Protein AF-A0AAT9QPH5-F1 (afdb_monomer_lite)

pLDDT: mean 79.9, std 15.69, range [34.84, 96.94]

Radius of gyration: 14.8 Å; chains: 1; bounding box: 39×32×38 Å

Secondary structure (DSSP, 8-state):
-----THHHHHHHHHHHH-SSHHHHHHTTTSHHHHHHHHHHHHHHHHHSTTEEEE-BPPPTTSPTTSTT-TTSTTBT--EEEESS-TTS-EE-HHHHHHHTT--TTSTTTHHHHHHH-S-HHHHT----

Foldseek 3Di:
DDPPDCVLVVLLVVLVVPAQALVRCVVCCVPPSNVVQQVVLLVLLQVVDPQKDKDAQEADPPDDQQDRNHPNHPRYRFIKIFRDDDPPTQIAGSSLLSNLSRQDCPDPVCVVSCVVRHDRSVVRSDRDD

Sequence (129 aa):
MGLLPASLDALEALIRERYADTRAINAARHSTFVQVAVWYVGEIARRVNNGAAWHYLPADPAALPGAPGSPQSVWTRTPRVAQGAEVETPCMFPLNALRALLVEPDEDDDEEMAAEWGGPLRDALILKA

Structure (mmCIF, N/CA/C/O backbone):
data_AF-A0AAT9QPH5-F1
#
_entry.id   AF-A0AAT9QPH5-F1
#
loop_
_atom_site.group_PDB
_atom_site.id
_atom_site.type_symbol
_atom_site.label_atom_id
_atom_site.label_alt_id
_atom_site.label_comp_id
_atom_site.label_asym_id
_atom_site.label_entity_id
_atom_site.label_seq_id
_atom_site.pdbx_PDB_ins_code
_atom_site.Cartn_x
_atom_site.Cartn_y
_atom_site.Cartn_z
_atom_site.occupancy
_atom_site.B_iso_or_equiv
_atom_site.auth_seq_id
_atom_site.auth_comp_id
_atom_site.auth_asym_id
_atom_site.auth_atom_id
_atom_site.pdbx_PDB_model_num
ATOM 1 N N . MET A 1 1 ? -16.170 15.773 9.033 1.00 34.84 1 MET A N 1
ATOM 2 C CA . MET A 1 1 ? -16.337 14.509 9.783 1.00 34.84 1 MET A CA 1
ATOM 3 C C . MET A 1 1 ? -15.966 13.385 8.827 1.00 34.84 1 MET A C 1
ATOM 5 O O . MET A 1 1 ? -16.653 13.214 7.829 1.00 34.84 1 MET A O 1
ATOM 9 N N . GLY A 1 2 ? -14.782 12.795 9.013 1.00 46.34 2 GLY A N 1
ATOM 10 C CA . GLY A 1 2 ? -14.070 12.015 7.994 1.00 46.34 2 GLY A CA 1
ATOM 11 C C . GLY A 1 2 ? -14.718 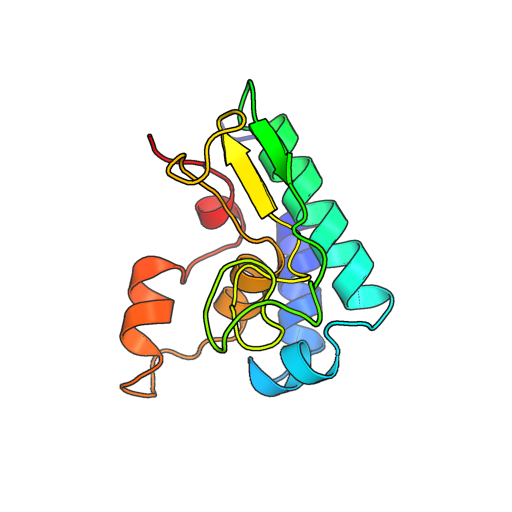10.664 7.701 1.00 46.34 2 GLY A C 1
ATOM 12 O O . GLY A 1 2 ? -14.842 9.829 8.589 1.00 46.34 2 GLY A O 1
ATOM 13 N N . LEU A 1 3 ? -15.116 10.460 6.447 1.00 47.12 3 LEU A N 1
ATOM 14 C CA . LEU A 1 3 ? -15.636 9.199 5.920 1.00 47.12 3 LEU A CA 1
ATOM 15 C C . LEU A 1 3 ? -14.471 8.330 5.438 1.00 47.12 3 LEU A C 1
ATOM 17 O O . LEU A 1 3 ? -14.300 8.121 4.239 1.00 47.12 3 LEU A O 1
ATOM 21 N N . LEU A 1 4 ? -13.645 7.844 6.357 1.00 62.81 4 LEU A N 1
ATOM 22 C CA . LEU A 1 4 ? -12.828 6.676 6.051 1.00 62.81 4 LEU A CA 1
ATOM 23 C C . LEU A 1 4 ? -13.639 5.449 6.485 1.00 62.81 4 LEU A C 1
ATOM 25 O O . LEU A 1 4 ? -14.140 5.426 7.609 1.00 62.81 4 LEU A O 1
ATOM 29 N N . PRO A 1 5 ? -13.912 4.497 5.577 1.00 67.94 5 PRO A N 1
ATOM 30 C CA . PRO A 1 5 ? -14.910 3.469 5.836 1.00 67.94 5 PRO A CA 1
ATOM 31 C C . PRO A 1 5 ? -14.423 2.499 6.922 1.00 67.94 5 PRO A C 1
ATOM 33 O O . PRO A 1 5 ? -13.246 2.153 6.948 1.00 67.94 5 PRO A O 1
ATOM 36 N N . ALA A 1 6 ? -15.333 2.014 7.778 1.00 78.69 6 ALA A N 1
ATOM 37 C CA . ALA A 1 6 ? -15.067 1.045 8.862 1.00 78.69 6 ALA A CA 1
ATOM 38 C C . ALA A 1 6 ? -14.323 -0.231 8.406 1.00 78.69 6 ALA A C 1
ATOM 40 O O . ALA A 1 6 ? -13.748 -0.971 9.197 1.00 78.69 6 ALA A O 1
ATOM 41 N N . SER A 1 7 ? -14.313 -0.484 7.102 1.00 85.62 7 SER A N 1
ATOM 42 C CA . SER A 1 7 ? -13.522 -1.516 6.447 1.00 85.62 7 SER A CA 1
ATOM 43 C C . SER A 1 7 ? -12.003 -1.306 6.527 1.00 85.62 7 SER A C 1
ATOM 45 O O . SER A 1 7 ? -11.279 -2.288 6.409 1.00 85.62 7 SER A O 1
ATOM 47 N N . LEU A 1 8 ? -11.500 -0.082 6.734 1.00 88.88 8 LEU A N 1
ATOM 48 C CA . LEU A 1 8 ? -10.074 0.159 6.991 1.00 88.88 8 LEU A CA 1
ATOM 49 C C . LEU A 1 8 ? -9.661 -0.309 8.383 1.00 88.88 8 LEU A C 1
ATOM 51 O O . LEU A 1 8 ? -8.647 -0.987 8.497 1.00 88.88 8 LEU A O 1
ATOM 55 N N . ASP A 1 9 ? -10.467 -0.018 9.407 1.00 88.50 9 ASP A N 1
ATOM 56 C CA . ASP A 1 9 ? -10.217 -0.511 10.767 1.00 88.50 9 ASP A CA 1
ATOM 57 C C . ASP A 1 9 ? -10.275 -2.050 10.796 1.00 88.50 9 ASP A C 1
ATOM 59 O O . ASP A 1 9 ? -9.437 -2.706 11.412 1.00 88.50 9 ASP A O 1
ATOM 63 N N . ALA A 1 10 ? -11.220 -2.648 10.058 1.00 91.50 10 ALA A N 1
ATOM 64 C CA . ALA A 1 10 ? -11.297 -4.100 9.906 1.00 91.50 10 ALA A CA 1
ATOM 65 C C . ALA A 1 10 ? -10.071 -4.685 9.180 1.00 91.50 10 ALA A C 1
ATOM 67 O O . ALA A 1 10 ? -9.560 -5.729 9.581 1.00 91.50 10 ALA A O 1
ATOM 68 N N . LEU A 1 11 ? -9.583 -4.027 8.121 1.00 94.31 11 LEU A N 1
ATOM 69 C CA . LEU A 1 11 ? -8.365 -4.452 7.430 1.00 94.31 11 LEU A CA 1
ATOM 70 C C . LEU A 1 11 ? -7.139 -4.342 8.342 1.00 94.31 11 LEU A C 1
ATOM 72 O O . LEU A 1 11 ? -6.317 -5.253 8.349 1.00 94.31 11 LEU A O 1
ATOM 76 N N . GLU A 1 12 ? -7.026 -3.265 9.116 1.00 93.56 12 GLU A N 1
ATOM 77 C CA . GLU A 1 12 ? -5.952 -3.097 10.093 1.00 93.56 12 GLU A CA 1
ATOM 78 C C . GLU A 1 12 ? -5.947 -4.245 11.110 1.00 93.56 12 GLU A C 1
ATOM 80 O O . GLU A 1 12 ? -4.911 -4.881 11.306 1.00 93.56 12 GLU A O 1
ATOM 85 N N . ALA A 1 13 ? -7.107 -4.577 11.686 1.00 93.69 13 ALA A N 1
ATOM 86 C CA . ALA A 1 13 ? -7.234 -5.701 12.610 1.00 93.69 13 ALA A CA 1
ATOM 87 C C . ALA A 1 13 ? -6.800 -7.031 11.966 1.00 93.69 13 ALA A C 1
ATOM 89 O O . ALA A 1 13 ? -6.012 -7.767 12.554 1.00 93.69 13 ALA A O 1
ATOM 90 N N . LEU A 1 14 ? -7.236 -7.304 10.731 1.00 96.06 14 LEU A N 1
ATOM 91 C CA . LEU A 1 14 ? -6.853 -8.518 10.000 1.00 96.06 14 LEU A CA 1
ATOM 92 C C . LEU A 1 14 ? -5.350 -8.588 9.700 1.00 96.06 14 LEU A C 1
ATOM 94 O O . LEU A 1 14 ? -4.777 -9.675 9.685 1.00 96.06 14 LEU A O 1
ATOM 98 N N . ILE A 1 15 ? -4.705 -7.453 9.422 1.00 95.50 15 ILE A N 1
ATOM 99 C CA . ILE A 1 15 ? -3.259 -7.400 9.179 1.00 95.50 15 ILE A CA 1
ATOM 100 C C . ILE A 1 15 ? -2.499 -7.736 10.463 1.00 95.50 15 ILE A C 1
ATOM 102 O O . ILE A 1 15 ? -1.622 -8.599 10.420 1.00 95.50 15 ILE A O 1
ATOM 106 N N . ARG A 1 16 ? -2.880 -7.119 11.590 1.00 94.56 16 ARG A N 1
ATOM 107 C CA . ARG A 1 16 ? -2.281 -7.365 12.914 1.00 94.56 16 ARG A CA 1
ATOM 108 C C . ARG A 1 16 ? -2.505 -8.796 13.406 1.00 94.56 16 ARG A C 1
ATOM 110 O O . ARG A 1 16 ? -1.628 -9.374 14.029 1.00 94.56 16 ARG A O 1
ATOM 117 N N . GLU A 1 17 ? -3.661 -9.386 13.110 1.00 96.31 17 GLU A N 1
ATOM 118 C CA . GLU A 1 17 ? -3.953 -10.782 13.456 1.00 96.31 17 GLU A CA 1
ATOM 119 C C . GLU A 1 17 ? -3.108 -11.766 12.632 1.00 96.31 17 GLU A C 1
ATOM 121 O O . GLU A 1 17 ? -2.658 -12.796 13.133 1.00 96.31 17 GLU A O 1
ATOM 126 N N . ARG A 1 18 ? -2.902 -11.470 11.345 1.00 96.75 18 ARG A N 1
ATOM 127 C CA . ARG A 1 18 ? -2.307 -12.415 10.394 1.00 96.75 18 ARG A CA 1
ATOM 128 C C . ARG A 1 18 ? -0.782 -12.392 10.364 1.00 96.75 18 ARG A C 1
ATOM 130 O O . ARG A 1 18 ? -0.177 -13.386 9.955 1.00 96.75 18 ARG A O 1
ATOM 137 N N . TYR A 1 19 ? -0.165 -11.273 10.721 1.00 95.94 19 TYR A N 1
ATOM 138 C CA . TYR A 1 19 ? 1.274 -11.071 10.596 1.00 95.94 19 TYR A CA 1
ATOM 139 C C . TYR A 1 19 ? 1.849 -10.564 11.911 1.00 95.94 19 TYR A C 1
ATOM 141 O O . TYR A 1 19 ? 1.379 -9.568 12.444 1.00 95.94 19 TYR A O 1
ATOM 149 N N . ALA A 1 20 ? 2.883 -11.249 12.402 1.00 90.81 20 ALA A N 1
ATOM 150 C CA . ALA A 1 20 ? 3.547 -10.884 13.649 1.00 90.81 20 ALA A CA 1
ATOM 151 C C . ALA A 1 20 ? 4.405 -9.619 13.510 1.00 90.81 20 ALA A C 1
ATOM 153 O O . ALA A 1 20 ? 4.481 -8.833 14.441 1.00 90.81 20 ALA A O 1
ATOM 154 N N . ASP A 1 21 ? 5.052 -9.435 12.355 1.00 88.56 21 ASP A N 1
ATOM 155 C CA . ASP A 1 21 ? 6.018 -8.362 12.129 1.00 88.56 21 ASP A CA 1
ATOM 156 C C . ASP A 1 21 ? 6.110 -7.963 10.640 1.00 88.56 21 ASP A C 1
ATOM 158 O O . ASP A 1 21 ? 5.492 -8.556 9.738 1.00 88.56 21 ASP A O 1
ATOM 162 N N . THR A 1 22 ? 6.931 -6.948 10.364 1.00 89.00 22 THR A N 1
ATOM 163 C CA . THR A 1 22 ? 7.210 -6.467 9.005 1.00 89.00 22 THR A CA 1
ATOM 164 C C . THR A 1 22 ? 7.860 -7.539 8.118 1.00 89.00 22 THR A C 1
ATOM 166 O O . THR A 1 22 ? 7.605 -7.585 6.908 1.00 89.00 22 THR A O 1
ATOM 169 N N . ARG A 1 23 ? 8.665 -8.451 8.683 1.00 88.50 23 ARG A N 1
ATOM 170 C CA . ARG A 1 23 ? 9.321 -9.544 7.943 1.00 88.50 23 ARG A CA 1
ATOM 171 C C . ARG A 1 23 ? 8.291 -10.552 7.426 1.00 88.50 23 ARG A C 1
ATOM 173 O O . ARG A 1 23 ? 8.373 -10.965 6.265 1.00 88.50 23 ARG A O 1
ATOM 180 N N . ALA A 1 24 ? 7.281 -10.884 8.224 1.00 92.81 24 ALA A N 1
ATOM 181 C CA . ALA A 1 24 ? 6.210 -11.810 7.879 1.00 92.81 24 ALA A CA 1
ATOM 182 C C . ALA A 1 24 ? 5.344 -11.281 6.726 1.00 92.81 24 ALA A C 1
ATOM 184 O O . ALA A 1 24 ? 5.117 -11.995 5.741 1.00 92.81 24 ALA A O 1
ATOM 185 N N . ILE A 1 25 ? 4.910 -10.016 6.783 1.00 93.69 25 ILE A N 1
ATOM 186 C CA . ILE A 1 25 ? 4.142 -9.420 5.677 1.00 93.69 25 ILE A CA 1
ATOM 187 C C . ILE A 1 25 ? 5.003 -9.254 4.413 1.00 93.69 25 ILE A C 1
ATOM 189 O O . ILE A 1 25 ? 4.507 -9.430 3.298 1.00 93.69 25 ILE A O 1
ATOM 193 N N . ASN A 1 26 ? 6.310 -9.002 4.562 1.00 89.56 26 ASN A N 1
ATOM 194 C CA . ASN A 1 26 ? 7.253 -8.929 3.445 1.00 89.56 26 ASN A CA 1
ATOM 195 C C . ASN A 1 26 ? 7.422 -10.262 2.723 1.00 89.56 26 ASN A C 1
ATOM 197 O O . ASN A 1 26 ? 7.376 -10.294 1.490 1.00 89.56 26 ASN A O 1
ATOM 201 N N . ALA A 1 27 ? 7.563 -11.360 3.463 1.00 91.69 27 ALA A N 1
ATOM 202 C CA . ALA A 1 27 ? 7.590 -12.700 2.886 1.00 91.69 27 ALA A CA 1
ATOM 203 C C . ALA A 1 27 ? 6.274 -13.016 2.149 1.00 91.69 27 ALA A C 1
ATOM 205 O O . ALA A 1 27 ? 6.279 -13.623 1.077 1.00 91.69 27 ALA A O 1
ATOM 206 N N . ALA A 1 28 ? 5.146 -12.527 2.671 1.00 94.94 28 ALA A N 1
ATOM 207 C CA . ALA A 1 28 ? 3.823 -12.696 2.080 1.00 94.94 28 ALA A CA 1
ATOM 208 C C . ALA A 1 28 ? 3.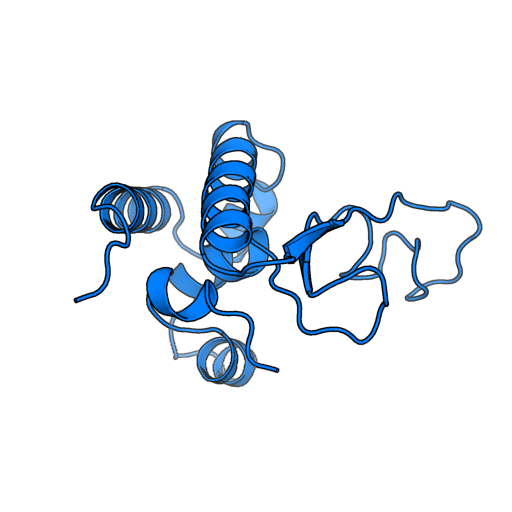452 -11.641 1.020 1.00 94.94 28 ALA A C 1
ATOM 210 O O . ALA A 1 28 ? 2.311 -11.653 0.551 1.00 94.94 28 ALA A O 1
ATOM 211 N N . ARG A 1 29 ? 4.369 -10.751 0.603 1.00 90.06 29 ARG A N 1
ATOM 212 C CA . ARG A 1 29 ? 4.045 -9.583 -0.246 1.00 90.06 29 ARG A CA 1
ATOM 213 C C . ARG A 1 29 ? 3.333 -9.923 -1.555 1.00 90.06 29 ARG A C 1
ATOM 215 O O . ARG A 1 29 ? 2.572 -9.109 -2.061 1.00 90.06 29 ARG A O 1
ATOM 222 N N . HIS A 1 30 ? 3.578 -11.113 -2.100 1.00 91.25 30 HIS A N 1
ATOM 223 C CA . HIS A 1 30 ? 2.985 -11.593 -3.356 1.00 91.25 30 HIS A CA 1
ATOM 224 C C . HIS A 1 30 ? 1.778 -12.514 -3.141 1.00 91.25 30 HIS A C 1
ATOM 226 O O . HIS A 1 30 ? 1.200 -13.008 -4.103 1.00 91.25 30 HIS A O 1
ATOM 232 N N . SER A 1 31 ? 1.389 -12.760 -1.888 1.00 95.94 31 SER A N 1
ATOM 233 C CA . SER A 1 31 ? 0.184 -13.524 -1.573 1.00 95.94 31 SER A CA 1
ATOM 234 C C . SER A 1 31 ? -1.068 -12.761 -2.002 1.00 95.94 31 SER A C 1
ATOM 236 O O . SER A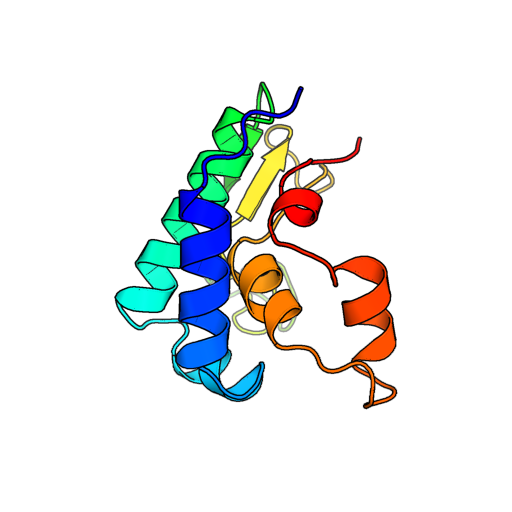 1 31 ? -1.110 -11.530 -1.959 1.00 95.94 31 SER A O 1
ATOM 238 N N . THR A 1 32 ? -2.124 -13.495 -2.358 1.00 96.94 32 THR A N 1
ATOM 239 C CA . THR A 1 32 ? -3.409 -12.905 -2.758 1.00 96.94 32 THR A CA 1
ATOM 240 C C . THR A 1 32 ? -3.944 -11.929 -1.714 1.00 96.94 32 THR A C 1
ATOM 242 O O . THR A 1 32 ? -4.427 -10.862 -2.076 1.00 96.94 32 THR A O 1
ATOM 245 N N . PHE A 1 33 ? -3.817 -12.254 -0.424 1.00 96.81 33 PHE A N 1
ATOM 246 C CA . PHE A 1 33 ? -4.292 -11.383 0.650 1.00 96.81 33 PHE A CA 1
ATOM 247 C C . PHE A 1 33 ? -3.570 -10.030 0.655 1.00 96.81 33 PHE A C 1
ATOM 249 O O . PHE A 1 33 ? -4.228 -8.994 0.611 1.00 96.81 33 PHE A O 1
ATOM 256 N N . VAL A 1 34 ? -2.230 -10.029 0.638 1.00 95.50 34 VAL A N 1
ATOM 257 C CA . VAL A 1 34 ? -1.454 -8.778 0.653 1.00 95.50 34 VAL A CA 1
ATOM 258 C C . VAL A 1 34 ? -1.678 -7.976 -0.625 1.00 95.50 34 VAL A C 1
ATOM 260 O O . VAL A 1 34 ? -1.835 -6.763 -0.558 1.00 95.50 34 VAL A O 1
ATOM 263 N N . GLN A 1 35 ? -1.764 -8.632 -1.784 1.00 94.94 35 GLN A N 1
ATOM 264 C CA . GLN A 1 35 ? -2.032 -7.951 -3.054 1.00 94.94 35 GLN A CA 1
ATOM 265 C C . GLN A 1 35 ? -3.401 -7.254 -3.061 1.00 94.94 35 GLN A C 1
ATOM 267 O O . GLN A 1 35 ? -3.502 -6.100 -3.477 1.00 94.94 35 GLN A O 1
ATOM 272 N N . VAL A 1 36 ? -4.446 -7.912 -2.545 1.00 95.56 36 VAL A N 1
ATOM 273 C CA . VAL A 1 36 ? -5.782 -7.308 -2.419 1.00 95.56 36 VAL A CA 1
ATOM 274 C C . VAL A 1 36 ? -5.778 -6.164 -1.403 1.00 95.56 36 VAL A C 1
ATOM 276 O O . VAL A 1 36 ? -6.356 -5.117 -1.682 1.00 95.56 36 VAL A O 1
ATOM 279 N N . ALA A 1 37 ? -5.093 -6.317 -0.267 1.00 95.69 37 ALA A N 1
ATOM 280 C CA . ALA A 1 37 ? -4.957 -5.256 0.731 1.00 95.69 37 ALA A CA 1
ATOM 281 C C . ALA A 1 37 ? -4.229 -4.020 0.165 1.00 95.69 37 ALA A C 1
ATOM 283 O O . ALA A 1 37 ? -4.703 -2.898 0.327 1.00 95.69 37 ALA A O 1
ATOM 284 N N . VAL A 1 38 ? -3.128 -4.226 -0.569 1.00 94.75 38 VAL A N 1
ATOM 285 C CA . VAL A 1 38 ? -2.376 -3.172 -1.271 1.00 94.75 38 VAL A CA 1
ATOM 286 C C . VAL A 1 38 ? -3.269 -2.429 -2.259 1.00 94.75 38 VAL A C 1
ATOM 288 O O . VAL A 1 38 ? -3.298 -1.198 -2.258 1.00 94.75 38 VAL A O 1
ATOM 291 N N . TRP A 1 39 ? -4.022 -3.162 -3.082 1.00 94.75 39 TRP A N 1
ATOM 292 C CA . TRP A 1 39 ? -4.940 -2.554 -4.042 1.00 94.75 39 TRP A CA 1
ATOM 293 C C . TRP A 1 39 ? -6.044 -1.759 -3.341 1.00 94.75 39 TRP A C 1
ATOM 295 O O . TRP A 1 39 ? -6.328 -0.628 -3.723 1.00 94.75 39 TRP A O 1
ATOM 305 N N . TYR A 1 40 ? -6.631 -2.322 -2.285 1.00 94.38 40 TYR A N 1
ATOM 306 C CA . TYR A 1 40 ? -7.715 -1.698 -1.538 1.00 94.38 40 TYR A CA 1
ATOM 307 C C . TYR A 1 40 ? -7.292 -0.377 -0.883 1.00 94.38 40 TYR A C 1
ATOM 309 O O . TYR A 1 40 ? -7.939 0.651 -1.092 1.00 94.38 40 TYR A O 1
ATOM 317 N N . VAL A 1 41 ? -6.182 -0.389 -0.139 1.00 92.75 41 VAL A N 1
ATOM 318 C CA . VAL A 1 41 ? -5.626 0.805 0.516 1.00 92.75 41 VAL A CA 1
ATOM 319 C C . VAL A 1 41 ? -5.281 1.871 -0.520 1.00 92.75 41 VAL A C 1
ATOM 321 O O . VAL A 1 41 ? -5.651 3.036 -0.358 1.00 92.75 41 VAL A O 1
ATOM 324 N N . GLY A 1 42 ? -4.636 1.482 -1.623 1.00 92.25 42 GLY A N 1
ATOM 325 C CA . GLY A 1 42 ? -4.293 2.439 -2.667 1.00 92.25 42 GLY A CA 1
ATOM 326 C C . GLY A 1 42 ? -5.507 3.004 -3.406 1.00 92.25 42 GLY A C 1
ATOM 327 O O . GLY A 1 42 ? -5.529 4.194 -3.705 1.00 92.25 42 GLY A O 1
ATOM 328 N N . GLU A 1 43 ? -6.564 2.219 -3.630 1.00 93.12 43 GLU A N 1
ATOM 329 C CA . GLU A 1 43 ? -7.798 2.734 -4.230 1.00 93.12 43 GLU A CA 1
ATOM 330 C C . GLU A 1 43 ? -8.504 3.746 -3.332 1.00 93.12 43 GLU A C 1
ATOM 332 O O . GLU A 1 43 ? -9.047 4.731 -3.835 1.00 93.12 43 GLU A O 1
ATOM 337 N N . ILE A 1 44 ? -8.488 3.542 -2.013 1.00 91.81 44 ILE A N 1
ATOM 338 C CA . ILE A 1 44 ? -9.020 4.542 -1.087 1.00 91.81 44 ILE A CA 1
ATOM 339 C C . ILE A 1 44 ? -8.195 5.818 -1.181 1.00 91.81 44 ILE A C 1
ATOM 341 O O . ILE A 1 44 ? -8.768 6.884 -1.398 1.00 91.81 44 ILE A O 1
ATOM 345 N N . ALA A 1 45 ? -6.870 5.721 -1.090 1.00 88.81 45 ALA A N 1
ATOM 346 C CA . ALA A 1 45 ? -6.006 6.890 -1.184 1.00 88.81 45 ALA A CA 1
ATOM 347 C C . ALA A 1 45 ? -6.191 7.652 -2.500 1.00 88.81 45 ALA A C 1
ATOM 349 O O . ALA A 1 45 ? -6.318 8.873 -2.500 1.00 88.81 45 ALA A O 1
ATOM 350 N N . ARG A 1 46 ? -6.289 6.941 -3.627 1.00 90.62 46 ARG A N 1
ATOM 351 C CA . ARG A 1 46 ? -6.551 7.550 -4.934 1.00 90.62 46 ARG A CA 1
ATOM 352 C C . ARG A 1 46 ? -7.879 8.315 -4.961 1.00 90.62 46 ARG A C 1
ATOM 354 O O . ARG A 1 46 ? -7.998 9.315 -5.654 1.00 90.62 46 ARG A O 1
ATOM 361 N N . ARG A 1 47 ? -8.898 7.844 -4.235 1.00 89.62 47 ARG A N 1
ATOM 362 C CA . ARG A 1 47 ? -10.228 8.477 -4.191 1.00 89.62 47 ARG A CA 1
ATOM 363 C C . ARG A 1 47 ? -10.291 9.669 -3.246 1.00 89.62 47 ARG A C 1
ATOM 365 O O . ARG A 1 47 ? -11.007 10.618 -3.546 1.00 89.62 47 ARG A O 1
ATOM 372 N N . VAL A 1 48 ? -9.587 9.617 -2.116 1.00 88.12 48 VAL A N 1
ATOM 373 C CA . VAL A 1 48 ? -9.586 10.721 -1.140 1.00 88.12 48 VAL A CA 1
ATOM 374 C C . VAL A 1 48 ? -8.664 11.868 -1.558 1.00 88.12 48 VAL A C 1
ATOM 376 O O . VAL A 1 48 ? -8.904 13.004 -1.160 1.00 88.12 48 VAL A O 1
ATOM 379 N N . ASN A 1 49 ? -7.662 11.603 -2.403 1.00 85.31 49 ASN A N 1
ATOM 380 C CA . ASN A 1 49 ? -6.778 12.621 -2.969 1.00 85.31 49 ASN A CA 1
ATOM 381 C C . ASN A 1 49 ? -7.186 12.934 -4.416 1.00 85.31 49 ASN A C 1
ATOM 383 O O . ASN A 1 49 ? -6.884 12.176 -5.337 1.00 85.31 49 ASN A O 1
ATOM 387 N N . ASN A 1 50 ? -7.863 14.064 -4.635 1.00 83.69 50 ASN A N 1
ATOM 388 C CA . ASN A 1 50 ? -8.226 14.493 -5.986 1.00 83.69 50 ASN A CA 1
ATOM 389 C C . ASN A 1 50 ? -6.972 14.649 -6.866 1.00 83.69 50 ASN A C 1
ATOM 391 O O . ASN A 1 50 ? -6.001 15.268 -6.442 1.00 83.69 50 ASN A O 1
ATOM 395 N N . GLY A 1 51 ? -7.005 14.100 -8.083 1.00 84.50 51 GLY A N 1
ATOM 396 C CA . GLY A 1 51 ? -5.865 14.125 -9.008 1.00 84.50 51 GLY A CA 1
ATOM 397 C C . GLY A 1 51 ? -4.788 13.062 -8.752 1.00 84.50 51 GLY A C 1
ATOM 398 O O . GLY A 1 51 ? -3.833 12.984 -9.524 1.00 84.50 51 GLY A O 1
ATOM 399 N N . ALA A 1 52 ? -4.941 12.215 -7.729 1.00 89.31 52 ALA A N 1
ATOM 400 C CA . ALA A 1 52 ? -4.011 11.119 -7.499 1.00 89.31 52 ALA A CA 1
ATOM 401 C C . ALA A 1 52 ? -4.216 9.963 -8.492 1.00 89.31 52 ALA A C 1
ATOM 403 O O . ALA A 1 52 ? -5.344 9.616 -8.866 1.00 89.31 52 ALA A O 1
ATOM 404 N N . ALA A 1 53 ? -3.114 9.330 -8.890 1.00 91.06 53 ALA A N 1
ATOM 405 C CA . ALA A 1 53 ? -3.091 8.225 -9.840 1.00 91.06 53 ALA A CA 1
ATOM 406 C C . ALA A 1 53 ? -2.193 7.078 -9.362 1.00 91.06 53 ALA A C 1
ATOM 408 O O . ALA A 1 53 ? -1.315 7.251 -8.517 1.00 91.06 53 ALA A O 1
ATOM 409 N N . TRP A 1 54 ? -2.435 5.887 -9.909 1.00 92.75 54 TRP A N 1
ATOM 410 C CA . TRP A 1 54 ? -1.575 4.726 -9.704 1.00 92.75 54 TRP A CA 1
ATOM 411 C C . TRP A 1 54 ? -0.326 4.812 -10.575 1.00 92.75 54 TRP A C 1
ATOM 413 O O . TRP A 1 54 ? -0.412 5.078 -11.773 1.00 92.75 54 TRP A O 1
ATOM 423 N N . HIS A 1 55 ? 0.817 4.476 -9.985 1.00 88.81 55 HIS A N 1
ATOM 424 C CA . HIS A 1 55 ? 2.091 4.333 -10.676 1.00 88.81 55 HIS A CA 1
ATOM 425 C C . HIS A 1 55 ? 2.718 2.981 -10.361 1.00 88.81 55 HIS A C 1
ATOM 427 O O . HIS A 1 55 ? 2.622 2.459 -9.247 1.00 88.81 55 HIS A O 1
ATOM 433 N N . TYR A 1 56 ? 3.404 2.435 -11.359 1.00 88.25 56 TYR A N 1
ATOM 434 C CA . TYR A 1 56 ? 4.150 1.196 -11.243 1.00 88.25 56 TYR A CA 1
ATOM 435 C C . TYR A 1 56 ? 5.394 1.271 -12.119 1.00 88.25 56 TYR A C 1
ATOM 437 O O . TYR A 1 56 ? 5.293 1.504 -13.323 1.00 88.25 56 TYR A O 1
ATOM 445 N N . LEU A 1 57 ? 6.558 1.059 -11.511 1.00 86.25 57 LEU A N 1
ATOM 446 C CA . LEU A 1 57 ? 7.823 0.976 -12.225 1.00 86.25 57 LEU A CA 1
ATOM 447 C C . LEU A 1 57 ? 8.195 -0.503 -12.405 1.00 86.25 57 LEU A C 1
ATOM 449 O O . LEU A 1 57 ? 8.505 -1.169 -11.410 1.00 86.25 57 LEU A O 1
ATOM 453 N N . PRO A 1 58 ? 8.142 -1.058 -13.629 1.00 87.00 58 PRO A N 1
ATOM 454 C CA . PRO A 1 58 ? 8.624 -2.411 -13.872 1.00 87.00 58 PRO A CA 1
ATOM 455 C C . PRO A 1 58 ? 10.137 -2.494 -13.641 1.00 87.00 58 PRO A C 1
ATOM 457 O O . PRO A 1 58 ? 10.845 -1.491 -13.688 1.00 87.00 58 PRO A O 1
ATOM 460 N N . ALA A 1 59 ? 10.635 -3.707 -13.398 1.00 87.50 59 ALA A N 1
ATOM 461 C CA . ALA A 1 59 ? 12.076 -3.908 -13.331 1.00 87.50 59 ALA A CA 1
ATOM 462 C C . ALA A 1 59 ? 12.683 -3.867 -14.734 1.00 87.50 59 ALA A C 1
ATOM 464 O O . ALA A 1 59 ? 12.195 -4.553 -15.633 1.00 87.50 59 ALA A O 1
ATOM 465 N N . ASP A 1 60 ? 13.770 -3.121 -14.869 1.00 88.31 60 ASP A N 1
ATOM 466 C CA . ASP A 1 60 ? 14.636 -3.097 -16.033 1.00 88.31 60 ASP A CA 1
ATOM 467 C C . ASP A 1 60 ? 15.902 -3.916 -15.718 1.00 88.31 60 ASP A C 1
ATOM 469 O O . ASP A 1 60 ? 16.650 -3.561 -14.801 1.00 88.31 60 ASP A O 1
ATOM 473 N N . PRO A 1 61 ? 16.160 -5.028 -16.431 1.00 84.44 61 PRO A N 1
ATOM 474 C CA . PRO A 1 61 ? 17.357 -5.836 -16.215 1.00 84.44 61 PRO A CA 1
ATOM 475 C C . PRO A 1 61 ? 18.663 -5.103 -16.558 1.00 84.44 61 PRO A C 1
ATOM 477 O O . PRO A 1 61 ? 19.721 -5.553 -16.126 1.00 84.44 61 PRO A O 1
ATOM 480 N N . ALA A 1 62 ? 18.607 -4.003 -17.317 1.00 90.56 62 ALA A N 1
ATOM 481 C CA . ALA A 1 62 ? 19.762 -3.172 -17.646 1.00 90.56 62 ALA A CA 1
ATOM 482 C C . ALA A 1 62 ? 20.007 -2.038 -16.633 1.00 90.56 62 ALA A C 1
ATOM 484 O O . ALA A 1 62 ? 21.037 -1.365 -16.711 1.00 90.56 62 ALA A O 1
ATOM 485 N N . ALA A 1 63 ? 19.096 -1.817 -15.680 1.00 88.56 63 ALA A N 1
ATOM 486 C CA . ALA A 1 63 ? 19.256 -0.768 -14.683 1.00 88.56 63 ALA A CA 1
ATOM 487 C C . ALA A 1 63 ? 20.413 -1.076 -13.723 1.00 88.56 63 ALA A C 1
ATOM 489 O O . ALA A 1 63 ? 20.554 -2.188 -13.205 1.00 88.56 63 ALA A O 1
ATOM 490 N N . LEU A 1 64 ? 21.215 -0.049 -13.431 1.00 88.50 64 LEU A N 1
ATOM 491 C CA . LEU A 1 64 ? 22.275 -0.136 -12.431 1.00 88.50 64 LEU A CA 1
ATOM 492 C C . LEU A 1 64 ? 21.693 -0.468 -11.044 1.00 88.50 64 LEU A C 1
ATOM 494 O O . LEU A 1 64 ? 20.574 -0.051 -10.737 1.00 88.50 64 LEU A O 1
ATOM 498 N N . PRO A 1 65 ? 22.430 -1.184 -10.176 1.00 85.56 65 PRO A N 1
ATOM 499 C CA . PRO A 1 65 ? 22.050 -1.393 -8.779 1.00 85.56 65 PRO A CA 1
ATOM 500 C C . PRO A 1 65 ? 21.591 -0.095 -8.095 1.00 85.56 65 PRO A C 1
ATOM 502 O O . PRO A 1 65 ? 22.292 0.912 -8.132 1.00 85.56 65 PRO A O 1
ATOM 505 N N . GLY A 1 66 ? 20.389 -0.107 -7.514 1.00 78.50 66 GLY A N 1
ATOM 506 C CA . GLY A 1 66 ? 19.803 1.038 -6.805 1.00 78.50 66 GLY A CA 1
ATOM 507 C C . GLY A 1 66 ? 19.121 2.100 -7.682 1.00 78.50 66 GLY A C 1
ATOM 508 O O . GLY A 1 66 ? 18.312 2.871 -7.166 1.00 78.50 66 GLY A O 1
ATOM 509 N N . ALA A 1 67 ? 19.351 2.114 -8.999 1.00 83.25 67 ALA A N 1
ATOM 510 C CA . ALA A 1 67 ? 18.678 3.038 -9.917 1.00 83.25 67 ALA A CA 1
ATOM 511 C C . ALA A 1 67 ? 17.170 2.726 -10.057 1.00 83.25 67 ALA A C 1
ATOM 513 O O . ALA A 1 67 ? 16.759 1.580 -9.841 1.00 83.25 67 ALA A O 1
ATOM 514 N N . PRO A 1 68 ? 16.322 3.695 -10.456 1.00 79.06 68 PRO A N 1
ATOM 515 C CA . PRO A 1 68 ? 14.942 3.409 -10.845 1.00 79.06 68 PRO A CA 1
ATOM 516 C C . PRO A 1 68 ? 14.886 2.277 -11.887 1.00 79.06 68 PRO A C 1
ATOM 518 O O . PRO A 1 68 ? 15.620 2.300 -12.870 1.00 79.06 68 PRO A O 1
ATOM 521 N N . GLY A 1 69 ? 14.052 1.261 -11.651 1.00 82.00 69 GLY A N 1
ATOM 522 C CA . GLY A 1 69 ? 13.967 0.056 -12.486 1.00 82.00 69 GLY A CA 1
ATOM 523 C C . GLY A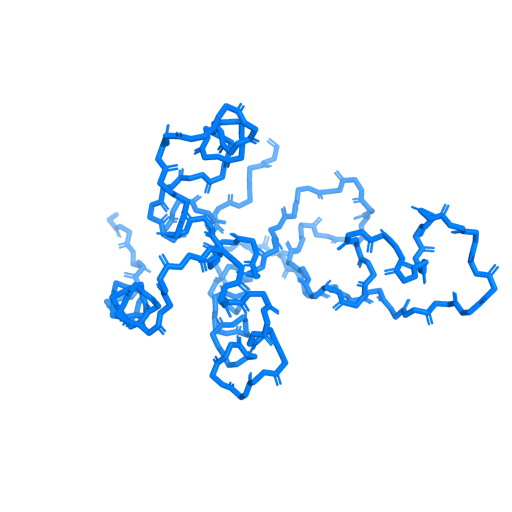 1 69 ? 14.885 -1.077 -12.018 1.00 82.00 69 GLY A C 1
ATOM 524 O O . GLY A 1 69 ? 14.662 -2.232 -12.370 1.00 82.00 69 GLY A O 1
ATOM 525 N N . SER A 1 70 ? 15.854 -0.808 -11.142 1.00 85.94 70 SER A N 1
ATOM 526 C CA . SER A 1 70 ? 16.691 -1.846 -10.538 1.00 85.94 70 SER A CA 1
ATOM 527 C C . SER A 1 70 ? 15.889 -2.718 -9.572 1.00 85.94 70 SER A C 1
ATOM 529 O O . SER A 1 70 ? 15.166 -2.163 -8.741 1.00 85.94 70 SER A O 1
ATOM 531 N N . PRO A 1 71 ? 16.053 -4.055 -9.563 1.00 79.38 71 PRO A N 1
ATOM 532 C CA . PRO A 1 71 ? 15.439 -4.927 -8.556 1.00 79.38 71 PRO A CA 1
ATOM 533 C C . PRO A 1 71 ? 15.814 -4.598 -7.102 1.00 79.38 71 PRO A C 1
ATOM 535 O O . PRO A 1 71 ? 15.120 -5.042 -6.193 1.00 79.38 71 PRO A O 1
ATOM 538 N N . GLN A 1 72 ? 16.902 -3.851 -6.888 1.00 79.06 72 GLN A N 1
ATOM 539 C CA . GLN A 1 72 ? 17.354 -3.398 -5.567 1.00 79.06 72 GLN A CA 1
ATOM 540 C C . GLN A 1 72 ? 16.723 -2.063 -5.141 1.00 79.06 72 GLN A C 1
ATOM 542 O O . GLN A 1 72 ? 16.849 -1.667 -3.988 1.00 79.06 72 GLN A O 1
ATOM 547 N N . SER A 1 73 ? 16.056 -1.356 -6.057 1.00 79.25 73 SER A N 1
ATOM 548 C CA . SER A 1 73 ? 15.390 -0.093 -5.748 1.00 79.25 73 SER A CA 1
ATOM 549 C C . SER A 1 73 ? 14.024 -0.343 -5.114 1.00 79.25 73 SER A C 1
ATOM 551 O O . SER A 1 73 ? 13.222 -1.123 -5.630 1.00 79.25 73 SER A O 1
ATOM 553 N N . VAL A 1 74 ? 13.725 0.380 -4.033 1.00 70.94 74 VAL A 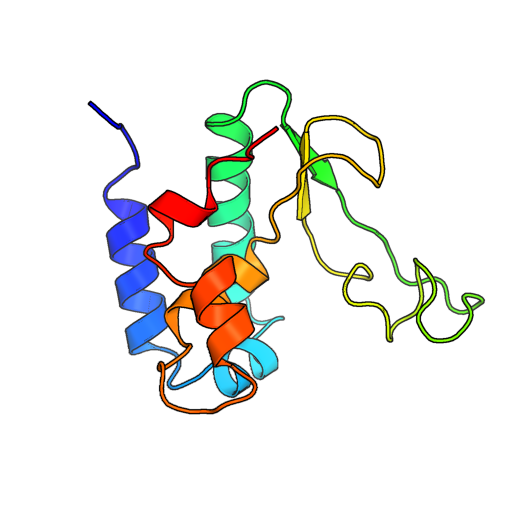N 1
ATOM 554 C CA . VAL A 1 74 ? 12.428 0.323 -3.331 1.00 70.94 74 VAL A CA 1
ATOM 555 C C . VAL A 1 74 ? 11.249 0.762 -4.212 1.00 70.94 74 VAL A C 1
ATOM 557 O O . VAL A 1 74 ? 10.114 0.333 -3.998 1.00 70.94 74 VAL A O 1
ATOM 560 N N . TRP A 1 75 ? 11.530 1.557 -5.248 1.00 73.69 75 TRP A N 1
ATOM 561 C CA . TRP A 1 75 ? 10.559 2.047 -6.230 1.00 73.69 75 TRP A CA 1
ATOM 562 C C . TRP A 1 75 ? 10.175 0.992 -7.274 1.00 73.69 75 TRP A C 1
ATOM 564 O O . TRP A 1 75 ? 9.120 1.082 -7.902 1.00 73.69 75 TRP A O 1
ATOM 574 N N . THR A 1 76 ? 11.016 -0.022 -7.469 1.00 83.50 76 THR A N 1
ATOM 575 C CA . THR A 1 76 ? 10.845 -1.019 -8.525 1.00 83.50 76 THR A CA 1
ATOM 576 C C . THR A 1 76 ? 9.899 -2.128 -8.091 1.00 83.50 76 THR A C 1
ATOM 578 O O . THR A 1 76 ? 10.056 -2.740 -7.036 1.00 83.50 76 THR A O 1
ATOM 581 N N . ARG A 1 77 ? 8.935 -2.458 -8.957 1.00 85.56 77 ARG A N 1
ATOM 582 C CA . ARG A 1 77 ? 7.891 -3.467 -8.712 1.00 85.56 77 ARG A CA 1
ATOM 583 C C . ARG A 1 77 ? 7.076 -3.204 -7.439 1.00 85.56 77 ARG A C 1
ATOM 585 O O . ARG A 1 77 ? 6.519 -4.142 -6.860 1.00 85.56 77 ARG A O 1
ATOM 592 N N . THR A 1 78 ? 6.977 -1.944 -7.036 1.00 84.62 78 THR A N 1
ATOM 593 C CA . THR A 1 78 ? 6.184 -1.511 -5.888 1.00 84.62 78 THR A CA 1
ATOM 594 C C . THR A 1 78 ? 5.107 -0.555 -6.393 1.00 84.62 78 THR A C 1
ATOM 596 O O . THR A 1 78 ? 5.438 0.534 -6.862 1.00 84.62 78 THR A O 1
ATOM 599 N N . PRO A 1 79 ? 3.820 -0.947 -6.354 1.00 89.81 79 PRO A N 1
ATOM 600 C CA . PRO A 1 79 ? 2.728 -0.034 -6.666 1.00 89.81 79 PRO A CA 1
ATOM 601 C C . PRO A 1 79 ? 2.747 1.169 -5.720 1.00 89.81 79 PRO A C 1
ATOM 603 O O . PRO A 1 79 ? 2.915 0.997 -4.511 1.00 89.81 79 PRO A O 1
ATOM 606 N N . ARG A 1 80 ? 2.540 2.370 -6.262 1.00 88.44 80 ARG A N 1
ATOM 607 C CA . ARG A 1 80 ? 2.395 3.608 -5.485 1.00 88.44 80 ARG A CA 1
ATOM 608 C C . ARG A 1 80 ? 1.222 4.438 -5.994 1.00 88.44 80 ARG A C 1
ATOM 610 O O . ARG A 1 80 ? 0.843 4.321 -7.160 1.00 88.44 80 ARG A O 1
ATOM 617 N N . VAL A 1 81 ? 0.686 5.294 -5.136 1.00 90.06 81 VAL A N 1
ATOM 618 C CA . VAL A 1 81 ? -0.310 6.310 -5.493 1.00 90.06 81 VAL A CA 1
ATOM 619 C C . VAL A 1 81 ? 0.329 7.675 -5.300 1.00 90.06 81 VAL A C 1
ATOM 621 O O . VAL A 1 81 ? 0.826 7.956 -4.214 1.00 90.06 81 VAL A O 1
ATOM 624 N N . ALA A 1 82 ? 0.352 8.501 -6.343 1.00 87.88 82 ALA A N 1
ATOM 625 C CA . ALA A 1 82 ? 1.035 9.793 -6.334 1.00 87.88 82 ALA A CA 1
ATOM 626 C C . ALA A 1 82 ? 0.137 10.920 -6.858 1.00 87.88 82 ALA A C 1
ATOM 628 O O . ALA A 1 82 ? -0.800 10.671 -7.622 1.00 87.88 82 ALA A O 1
ATOM 629 N N . GLN A 1 83 ? 0.421 12.150 -6.423 1.00 83.00 83 GLN A N 1
ATOM 630 C CA . GLN A 1 83 ? -0.177 13.383 -6.943 1.00 83.00 83 GLN A CA 1
ATOM 631 C C . GLN A 1 83 ? 0.426 13.712 -8.317 1.00 83.00 83 GLN A C 1
ATOM 633 O O . GLN A 1 83 ? 1.533 14.219 -8.393 1.00 83.00 83 GLN A O 1
ATOM 638 N N . GLY A 1 84 ? -0.286 13.474 -9.418 1.00 74.75 84 GLY A N 1
ATOM 639 C CA . GLY A 1 84 ? 0.267 13.746 -10.752 1.00 74.75 84 GLY A CA 1
ATOM 640 C C . GLY A 1 84 ? 1.354 12.752 -11.191 1.00 74.75 84 GLY A C 1
ATOM 641 O O . GLY A 1 84 ? 1.531 11.696 -10.593 1.00 74.75 84 GLY A O 1
ATOM 642 N N . ALA A 1 85 ? 2.023 13.047 -12.311 1.00 65.81 85 ALA A N 1
ATOM 643 C CA . ALA A 1 85 ? 2.857 12.073 -13.026 1.00 65.81 85 ALA A CA 1
ATOM 644 C C . ALA A 1 85 ? 4.365 12.147 -12.733 1.00 65.81 85 ALA A C 1
ATOM 646 O O . ALA A 1 85 ? 5.119 11.297 -13.211 1.00 65.81 85 ALA A O 1
ATOM 647 N N . GLU A 1 86 ? 4.813 13.154 -11.988 1.00 64.06 86 GLU A N 1
ATOM 648 C CA . GLU A 1 86 ? 6.235 13.397 -11.757 1.00 64.06 86 GLU A CA 1
ATOM 649 C C . GLU A 1 86 ? 6.801 12.484 -10.657 1.00 64.06 86 GLU A C 1
ATOM 651 O O . GLU A 1 86 ? 6.092 11.924 -9.822 1.00 64.06 86 GLU A O 1
ATOM 656 N N . VAL A 1 87 ? 8.114 12.251 -10.682 1.00 57.59 87 VAL A N 1
ATOM 657 C CA . VAL A 1 87 ? 8.761 11.339 -9.722 1.00 57.59 87 VAL A CA 1
ATOM 658 C C . VAL A 1 87 ? 8.806 11.951 -8.319 1.00 57.59 87 VAL A C 1
ATOM 660 O O . VAL A 1 87 ? 8.631 11.210 -7.352 1.00 57.59 87 VAL A O 1
ATOM 663 N N . GLU A 1 88 ? 8.961 13.276 -8.238 1.00 63.06 88 GLU A N 1
ATOM 664 C CA . GLU A 1 88 ? 9.138 14.067 -7.009 1.00 63.06 88 GLU A CA 1
ATOM 665 C C . GLU A 1 88 ? 7.825 14.439 -6.307 1.00 63.06 88 GLU A C 1
ATOM 667 O O . GLU A 1 88 ? 7.833 15.047 -5.241 1.00 63.06 88 GLU A O 1
ATOM 672 N N . THR A 1 89 ? 6.678 14.074 -6.878 1.00 66.56 89 THR A N 1
ATOM 673 C CA . THR A 1 89 ? 5.389 14.394 -6.267 1.00 66.56 89 THR A CA 1
ATOM 674 C C . THR A 1 89 ? 5.133 13.542 -5.027 1.00 66.56 89 THR A C 1
ATOM 676 O O . THR A 1 89 ? 5.489 12.355 -5.031 1.00 66.56 89 THR A O 1
ATOM 679 N N . PRO A 1 90 ? 4.430 14.087 -4.017 1.00 74.62 90 PRO A N 1
ATOM 680 C CA . PRO A 1 90 ? 3.996 13.325 -2.857 1.00 74.62 90 PRO A CA 1
ATOM 681 C C . PRO A 1 90 ? 3.341 12.013 -3.272 1.00 74.62 90 PRO A C 1
ATOM 683 O O . PRO A 1 90 ? 2.413 11.985 -4.092 1.00 74.62 90 PRO A O 1
ATOM 686 N N . CYS A 1 91 ? 3.833 10.913 -2.711 1.00 79.94 91 CYS A N 1
ATOM 687 C CA . CYS A 1 91 ? 3.326 9.591 -3.015 1.00 79.94 91 CYS A CA 1
ATOM 688 C C . CYS A 1 91 ? 3.249 8.723 -1.766 1.00 79.94 91 CYS A C 1
ATOM 690 O O . CYS A 1 91 ? 4.019 8.865 -0.821 1.00 79.94 91 CYS A O 1
ATOM 692 N N . MET A 1 92 ? 2.296 7.805 -1.789 1.00 85.69 92 MET A N 1
ATOM 693 C CA . MET A 1 92 ? 2.108 6.780 -0.783 1.00 85.69 92 MET A CA 1
ATOM 694 C C . MET A 1 92 ? 2.371 5.425 -1.433 1.00 85.69 92 MET A C 1
ATOM 696 O O . MET A 1 92 ? 1.988 5.166 -2.580 1.00 85.69 92 MET A O 1
ATOM 700 N N . PHE A 1 93 ? 2.986 4.533 -0.664 1.00 87.94 93 PHE A N 1
ATOM 701 C CA . PHE A 1 93 ? 3.118 3.128 -1.013 1.00 87.94 93 PHE A CA 1
ATOM 702 C C . PHE A 1 93 ? 2.161 2.305 -0.156 1.00 87.94 93 PHE A C 1
ATOM 704 O O . PHE A 1 93 ? 2.382 2.209 1.055 1.00 87.94 93 PHE A O 1
ATOM 711 N N . PRO A 1 94 ? 1.142 1.646 -0.738 1.00 91.81 94 PRO A N 1
ATOM 712 C CA . PRO A 1 94 ? 0.157 0.943 0.074 1.00 91.81 94 PRO A CA 1
ATOM 713 C C . PRO A 1 94 ? 0.796 -0.182 0.888 1.00 91.81 94 PRO A C 1
ATOM 715 O O . PRO A 1 94 ? 0.410 -0.422 2.023 1.00 91.81 94 PRO A O 1
ATOM 718 N N . LEU A 1 95 ? 1.829 -0.836 0.343 1.00 90.50 95 LEU A N 1
ATOM 719 C CA . LEU A 1 95 ? 2.569 -1.862 1.073 1.00 90.50 95 LEU A CA 1
ATOM 720 C C . LEU A 1 95 ? 3.323 -1.290 2.284 1.00 90.50 95 LEU A C 1
ATOM 722 O O . LEU A 1 95 ? 3.386 -1.963 3.307 1.00 90.50 95 LEU A O 1
ATOM 726 N N . ASN A 1 96 ? 3.857 -0.066 2.206 1.00 87.56 96 ASN A N 1
ATOM 727 C CA . ASN A 1 96 ? 4.501 0.569 3.361 1.00 87.56 96 ASN A CA 1
ATOM 728 C C . ASN A 1 96 ? 3.474 0.947 4.426 1.00 87.56 96 ASN A C 1
ATOM 730 O O . ASN A 1 96 ? 3.724 0.687 5.595 1.00 87.56 96 ASN A O 1
ATOM 734 N N . ALA A 1 97 ? 2.295 1.434 4.030 1.00 89.00 97 ALA A N 1
ATOM 735 C CA . ALA A 1 97 ? 1.207 1.686 4.972 1.00 89.00 97 ALA A CA 1
ATOM 736 C C . ALA A 1 97 ? 0.782 0.406 5.720 1.00 89.00 97 ALA A C 1
ATOM 738 O O . ALA A 1 97 ? 0.553 0.442 6.922 1.00 89.00 97 ALA A O 1
ATOM 739 N N . LEU A 1 98 ? 0.738 -0.748 5.041 1.00 91.69 98 LEU A N 1
ATOM 740 C CA . LEU A 1 98 ? 0.466 -2.031 5.704 1.00 91.69 98 LEU A CA 1
ATOM 741 C C . LEU A 1 98 ? 1.605 -2.475 6.635 1.00 91.69 98 LEU A C 1
ATOM 743 O O . LEU A 1 98 ? 1.334 -3.034 7.691 1.00 91.69 98 LEU A O 1
ATOM 747 N N . ARG A 1 99 ? 2.870 -2.251 6.250 1.00 89.00 99 ARG A N 1
ATOM 748 C CA . ARG A 1 99 ? 4.042 -2.579 7.083 1.00 89.00 99 ARG A CA 1
ATOM 749 C C . ARG A 1 99 ? 4.083 -1.738 8.351 1.00 89.00 99 ARG A C 1
ATOM 751 O O . ARG A 1 99 ? 4.365 -2.287 9.405 1.00 89.00 99 ARG A O 1
ATOM 758 N N . ALA A 1 100 ? 3.762 -0.451 8.246 1.00 86.06 100 ALA A N 1
ATOM 759 C CA . ALA A 1 100 ? 3.762 0.486 9.363 1.00 86.06 100 ALA A CA 1
ATOM 760 C C . ALA A 1 100 ? 2.818 0.068 10.503 1.00 86.06 100 ALA A C 1
ATOM 762 O O . ALA A 1 100 ? 3.056 0.407 11.655 1.00 86.06 100 ALA A O 1
ATOM 763 N N . LEU A 1 101 ? 1.782 -0.729 10.210 1.00 89.00 101 LEU A N 1
ATOM 764 C CA . LEU A 1 101 ? 0.918 -1.315 11.238 1.00 89.00 101 LEU A CA 1
ATOM 765 C C . LEU A 1 101 ? 1.643 -2.312 12.148 1.00 89.00 101 LEU A C 1
ATOM 767 O O . LEU A 1 101 ? 1.176 -2.563 13.253 1.00 89.00 101 LEU A O 1
ATOM 771 N N . LEU A 1 102 ? 2.728 -2.915 11.671 1.00 88.25 102 LEU A N 1
ATOM 772 C CA . LEU A 1 102 ? 3.441 -4.013 12.326 1.00 88.25 102 LEU A CA 1
ATOM 773 C C . LEU A 1 102 ? 4.804 -3.584 12.874 1.00 88.25 102 LEU A C 1
ATOM 775 O O . LEU A 1 102 ? 5.583 -4.441 13.282 1.00 88.25 102 LEU A O 1
ATOM 779 N N . VAL A 1 103 ? 5.119 -2.288 12.818 1.00 79.44 103 VAL A N 1
ATOM 780 C CA . VAL A 1 103 ? 6.324 -1.751 13.445 1.00 79.44 103 VAL A CA 1
ATOM 781 C C . VAL A 1 103 ? 6.022 -1.573 14.928 1.00 79.44 103 VAL A C 1
ATOM 783 O O . VAL A 1 103 ? 5.153 -0.776 15.291 1.00 79.44 103 VAL A O 1
ATOM 786 N N . GLU A 1 104 ? 6.695 -2.348 15.775 1.00 65.00 104 GLU A N 1
ATOM 787 C CA . GLU A 1 104 ? 6.734 -2.065 17.209 1.00 65.00 104 GLU A CA 1
ATOM 788 C C . GLU A 1 104 ? 7.812 -0.998 17.464 1.00 65.00 104 GLU A C 1
ATOM 790 O O . GLU A 1 104 ? 8.847 -1.026 16.802 1.00 65.00 104 GLU A O 1
ATOM 795 N N . PRO A 1 105 ? 7.593 -0.046 18.384 1.00 55.44 105 PRO A N 1
ATOM 796 C CA . PRO A 1 105 ? 8.479 1.105 18.596 1.00 55.44 105 PRO A CA 1
ATOM 797 C C . PRO A 1 105 ? 9.862 0.781 19.204 1.00 55.44 105 PRO A C 1
ATOM 799 O O . PRO A 1 105 ? 10.560 1.706 19.595 1.00 55.44 105 PRO A O 1
ATOM 802 N N . ASP A 1 106 ? 10.270 -0.489 19.283 1.00 47.25 106 ASP A N 1
ATOM 803 C CA . ASP A 1 106 ? 11.381 -0.933 20.140 1.00 47.25 106 ASP A CA 1
ATOM 804 C C . ASP A 1 106 ? 12.640 -1.447 19.389 1.00 47.25 106 ASP A C 1
ATOM 806 O O . ASP A 1 106 ? 13.463 -2.141 19.985 1.00 47.25 106 ASP A O 1
ATOM 810 N N . GLU A 1 107 ? 12.869 -1.090 18.118 1.00 45.50 107 GLU A N 1
ATOM 811 C CA . GLU A 1 107 ? 14.187 -1.276 17.466 1.00 45.50 107 GLU A CA 1
ATOM 812 C C . GLU A 1 107 ? 14.676 0.043 16.823 1.00 45.50 107 GLU A C 1
ATOM 814 O O . GLU A 1 107 ? 13.969 0.651 16.025 1.00 45.50 107 GLU A O 1
ATOM 819 N N . ASP A 1 108 ? 15.896 0.485 17.170 1.00 50.22 108 ASP A N 1
ATOM 820 C CA . ASP A 1 108 ? 16.482 1.809 16.848 1.00 50.22 108 ASP A CA 1
ATOM 821 C C . ASP A 1 108 ? 16.513 2.173 15.337 1.00 50.22 108 ASP A C 1
ATOM 823 O O . ASP A 1 108 ? 16.558 3.351 14.989 1.00 50.22 108 ASP A O 1
ATOM 827 N N . ASP A 1 109 ? 16.467 1.193 14.422 1.00 52.25 109 ASP A N 1
ATOM 828 C CA . ASP A 1 109 ? 16.386 1.420 12.961 1.00 52.25 109 ASP A CA 1
ATOM 829 C C . ASP A 1 109 ? 14.929 1.554 12.452 1.00 52.25 109 ASP A C 1
ATOM 831 O O . ASP A 1 109 ? 14.675 2.098 11.374 1.00 52.25 109 ASP A O 1
ATOM 835 N N . ASP A 1 110 ? 13.958 1.067 13.226 1.00 50.16 110 ASP A N 1
ATOM 836 C CA . ASP A 1 110 ? 12.524 1.093 12.925 1.00 50.16 110 ASP A CA 1
ATOM 837 C C . ASP A 1 110 ? 11.824 2.322 13.540 1.00 50.16 110 ASP A C 1
ATOM 839 O O . ASP A 1 110 ? 10.690 2.637 13.171 1.00 50.16 110 ASP A O 1
ATOM 843 N N . GLU A 1 111 ? 12.510 3.064 14.416 1.00 44.00 111 GLU A N 1
ATOM 844 C CA . GLU A 1 111 ? 12.009 4.274 15.076 1.00 44.00 111 GLU A CA 1
ATOM 845 C C . GLU A 1 111 ? 11.795 5.430 14.077 1.00 44.00 111 GLU A C 1
ATOM 847 O O . GLU A 1 111 ? 10.782 6.123 14.147 1.00 44.00 111 GLU A O 1
ATOM 852 N N . GLU A 1 112 ? 12.672 5.594 13.076 1.00 47.91 112 GLU A N 1
ATOM 853 C CA . GLU A 1 112 ? 12.519 6.601 12.007 1.00 47.91 112 GLU A CA 1
ATOM 854 C C . GLU A 1 112 ? 11.358 6.244 11.058 1.00 47.91 112 GLU A C 1
ATOM 856 O O . GLU A 1 112 ? 10.535 7.095 10.716 1.00 47.91 112 GLU A O 1
ATOM 861 N N . MET A 1 113 ? 11.209 4.961 10.709 1.00 48.91 113 MET A N 1
ATOM 862 C CA . MET A 1 113 ? 10.092 4.457 9.898 1.00 48.91 113 MET A CA 1
ATOM 863 C C . MET A 1 113 ? 8.750 4.517 10.644 1.00 48.91 113 MET A C 1
ATOM 865 O O . MET A 1 113 ? 7.727 4.852 10.042 1.00 48.91 113 MET A O 1
ATOM 869 N N . ALA A 1 114 ? 8.735 4.217 11.944 1.00 48.03 114 ALA A N 1
ATOM 870 C CA . ALA A 1 114 ? 7.570 4.366 12.812 1.00 48.03 114 ALA A CA 1
ATOM 871 C C . ALA A 1 114 ? 7.222 5.840 13.060 1.00 48.03 114 ALA A C 1
ATOM 873 O O . ALA A 1 114 ? 6.046 6.188 13.119 1.00 48.03 114 ALA A O 1
ATOM 874 N N . ALA A 1 115 ? 8.211 6.725 13.177 1.00 46.34 115 ALA A N 1
ATOM 875 C CA . ALA A 1 115 ? 7.978 8.151 13.380 1.00 46.34 115 ALA A CA 1
ATOM 876 C C . ALA A 1 115 ? 7.487 8.854 12.105 1.00 46.34 115 ALA A C 1
ATOM 878 O O . ALA A 1 115 ? 6.646 9.750 12.184 1.00 46.34 115 ALA A O 1
ATOM 879 N N . GLU A 1 116 ? 7.989 8.458 10.931 1.00 50.06 116 GLU A N 1
ATOM 880 C CA . GLU A 1 116 ? 7.618 9.078 9.655 1.00 50.06 116 GLU A CA 1
ATOM 881 C C . GLU A 1 116 ? 6.354 8.446 9.034 1.00 50.06 116 GLU A C 1
ATOM 883 O O . GLU A 1 116 ? 5.547 9.153 8.425 1.00 50.06 116 GLU A O 1
ATOM 888 N N . TRP A 1 117 ? 6.126 7.140 9.229 1.00 53.03 117 TRP A N 1
ATOM 889 C CA . TRP A 1 117 ? 5.032 6.392 8.585 1.00 53.03 117 TRP A CA 1
ATOM 890 C C . TRP A 1 117 ? 4.151 5.591 9.548 1.00 53.03 117 TRP A C 1
ATOM 892 O O . TRP A 1 117 ? 3.143 5.027 9.112 1.00 53.03 117 TRP A O 1
ATOM 902 N N . GLY A 1 118 ? 4.511 5.507 10.829 1.00 50.97 118 GLY A N 1
ATOM 903 C CA . GLY A 1 118 ? 3.733 4.809 11.847 1.00 50.97 118 GLY A CA 1
ATOM 904 C C . GLY A 1 118 ? 2.482 5.583 12.246 1.00 50.97 118 GLY A C 1
ATOM 905 O O . GLY A 1 118 ? 2.440 6.812 12.296 1.00 50.97 118 GLY A O 1
ATOM 906 N N . GLY A 1 119 ? 1.421 4.827 12.502 1.00 59.38 119 GLY A N 1
ATOM 907 C CA . GLY A 1 119 ? 0.097 5.357 12.789 1.00 59.38 119 GLY A CA 1
ATOM 908 C C . GLY A 1 119 ? -0.999 4.505 12.151 1.00 59.38 119 GLY A C 1
ATOM 909 O O . GLY A 1 119 ? -0.715 3.570 11.397 1.00 59.38 119 GLY A O 1
ATOM 910 N N . PRO A 1 120 ? -2.275 4.788 12.454 1.00 62.59 120 PRO A N 1
ATOM 911 C CA . PRO A 1 120 ? -3.384 4.094 11.819 1.00 62.59 120 PRO A CA 1
ATOM 912 C C . PRO A 1 120 ? -3.347 4.306 10.301 1.00 62.59 120 PRO A C 1
ATOM 914 O O . PRO A 1 120 ? -2.998 5.393 9.835 1.00 62.59 120 PRO A O 1
ATOM 917 N N . LEU A 1 121 ? -3.829 3.326 9.521 1.00 68.94 121 LEU A N 1
ATOM 918 C CA . LEU A 1 121 ? -3.869 3.432 8.047 1.00 68.94 121 LEU A CA 1
ATOM 919 C C . LEU A 1 121 ? -4.490 4.746 7.573 1.00 68.94 121 LEU A C 1
ATOM 921 O O . LEU A 1 121 ? -4.087 5.292 6.554 1.00 68.94 121 LEU A O 1
ATOM 925 N N . ARG A 1 122 ? -5.461 5.255 8.335 1.00 68.81 122 ARG A N 1
ATOM 926 C CA . ARG A 1 122 ? -6.180 6.500 8.076 1.00 68.81 122 ARG A CA 1
ATOM 927 C C . ARG A 1 122 ? -5.254 7.703 7.840 1.00 68.81 122 ARG A C 1
ATOM 929 O O . ARG A 1 122 ? -5.558 8.529 6.982 1.00 68.81 122 ARG A O 1
ATOM 936 N N . ASP A 1 123 ? -4.134 7.764 8.551 1.00 75.00 123 ASP A N 1
ATOM 937 C CA . ASP A 1 123 ? -3.211 8.898 8.522 1.00 75.00 123 ASP A CA 1
ATOM 938 C C . ASP A 1 123 ? -2.228 8.786 7.348 1.00 75.00 123 ASP A C 1
ATOM 940 O O . ASP A 1 123 ? -1.831 9.796 6.769 1.00 75.00 123 ASP A O 1
ATOM 944 N N . ALA A 1 124 ? -1.945 7.557 6.903 1.00 71.12 124 ALA A N 1
ATOM 945 C CA . ALA A 1 124 ? -1.104 7.265 5.743 1.00 71.12 124 ALA A CA 1
ATOM 946 C C . ALA A 1 124 ? -1.795 7.529 4.385 1.00 71.12 124 ALA A C 1
ATOM 948 O O . ALA A 1 124 ? -1.151 7.466 3.336 1.00 71.12 124 ALA A O 1
ATOM 949 N N . LEU A 1 125 ? -3.110 7.790 4.370 1.00 76.81 125 LEU A N 1
ATOM 950 C CA . LEU A 1 125 ? -3.887 7.951 3.131 1.00 76.81 125 LEU A CA 1
ATOM 951 C C . LEU A 1 125 ? -3.842 9.363 2.545 1.00 76.81 125 LEU A C 1
ATOM 953 O O . LEU A 1 125 ? -4.191 9.524 1.376 1.00 76.81 125 LEU A O 1
ATOM 957 N N . ILE A 1 126 ? -3.470 10.383 3.320 1.00 77.69 126 ILE A N 1
ATOM 958 C CA . ILE A 1 126 ? -3.471 11.777 2.859 1.00 77.69 126 ILE A CA 1
ATOM 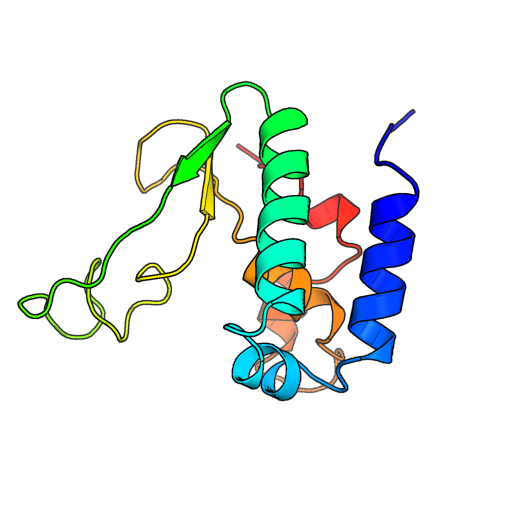959 C C . ILE A 1 126 ? -2.101 12.125 2.284 1.00 77.69 126 ILE A C 1
ATOM 961 O O . ILE A 1 126 ? -1.105 12.156 3.002 1.00 77.69 126 ILE A O 1
ATOM 965 N N . LEU A 1 127 ? -2.062 12.429 0.986 1.00 67.62 127 LEU A N 1
ATOM 966 C CA . LEU A 1 127 ? -0.853 12.913 0.331 1.00 67.62 127 LEU A CA 1
ATOM 967 C C . LEU A 1 127 ? -0.672 14.392 0.699 1.00 67.62 127 LEU A C 1
ATOM 969 O O . LEU A 1 127 ? -1.442 15.240 0.248 1.00 67.62 127 LEU A O 1
ATOM 973 N N . LYS A 1 128 ? 0.306 14.697 1.558 1.00 62.94 128 LYS A N 1
ATOM 974 C CA . LYS A 1 128 ? 0.654 16.078 1.926 1.00 62.94 128 LYS A CA 1
ATOM 975 C C . LYS A 1 128 ? 1.504 16.691 0.810 1.00 62.94 128 LYS A C 1
ATOM 977 O O . LYS A 1 128 ? 2.476 16.069 0.398 1.00 62.94 128 LYS A O 1
ATOM 982 N N . ALA A 1 129 ? 1.083 17.851 0.307 1.00 52.34 129 ALA A N 1
ATOM 983 C CA . ALA A 1 129 ? 1.839 18.657 -0.654 1.00 52.34 129 ALA A CA 1
ATOM 984 C C . ALA A 1 129 ? 3.041 19.342 0.002 1.00 52.34 129 ALA A C 1
ATOM 986 O O . ALA A 1 129 ? 2.926 19.672 1.206 1.00 52.34 129 ALA A O 1
#